Protein AF-A0A0Q6YMP0-F1 (afdb_monomer_lite)

Radius of gyration: 16.67 Å; chains: 1; bounding box: 36×42×37 Å

Foldseek 3Di:
DDDDPLRVLLVVLLVVLDDPDPVRDDPVVVVSLVVNCVVQPDVSSVVSVVVSNVVSVVVVVCVVVVNDDPCPCVVPPDDDDDDPPPPCPDDDD

pLDDT: mean 79.49, std 13.58, range [47.81, 97.12]

Secondary structure (DSSP, 8-state):
-PPPHHHHHHHHHHHH-SPPPTTT--HHHHHHHHHHHHHHHHHHHHHHHHHHHHHHHHHHHHHHTT----SHHHHS---PPPPPPP-------

Sequence (93 aa):
MESGPVLRHALAQAHQGTLPSPDQASAPHLEQYAALLERLGLLAMVELTAFIAYVNLATRANVANGVTSQGFSDACEIPLADRPATSRVGSTA

Structure (mmCIF, N/CA/C/O backbone):
data_AF-A0A0Q6YMP0-F1
#
_entry.id   AF-A0A0Q6YMP0-F1
#
loop_
_atom_site.group_PDB
_atom_site.id
_atom_site.type_symbol
_atom_site.label_atom_id
_atom_site.label_alt_id
_atom_site.label_comp_id
_atom_site.label_asym_id
_atom_site.label_entity_id
_atom_site.label_seq_id
_atom_site.pdbx_PDB_ins_code
_atom_site.Cartn_x
_atom_site.Cartn_y
_atom_site.Cartn_z
_atom_site.occupancy
_atom_site.B_iso_or_equiv
_atom_site.auth_seq_id
_atom_site.auth_comp_id
_atom_site.auth_asym_id
_atom_site.auth_atom_id
_atom_site.pdbx_PDB_model_num
ATOM 1 N N . MET A 1 1 ? -13.897 -12.440 -1.912 1.00 47.81 1 MET A N 1
ATOM 2 C CA . MET A 1 1 ? -13.503 -12.165 -0.514 1.00 47.81 1 MET A CA 1
ATOM 3 C C . MET A 1 1 ? -13.448 -10.657 -0.359 1.00 47.81 1 MET A C 1
ATOM 5 O O . MET A 1 1 ? -12.579 -10.033 -0.950 1.00 47.81 1 MET A O 1
ATOM 9 N N . GLU A 1 2 ? -14.443 -10.054 0.290 1.00 60.16 2 GLU A N 1
ATOM 10 C CA . GLU A 1 2 ? -14.496 -8.597 0.445 1.00 60.16 2 GLU A CA 1
ATOM 11 C C . GLU A 1 2 ? -13.397 -8.153 1.421 1.00 60.16 2 GLU A C 1
ATOM 13 O O . GLU A 1 2 ? -13.360 -8.612 2.563 1.00 60.16 2 GLU A O 1
ATOM 18 N N . SER A 1 3 ? -12.476 -7.293 0.982 1.00 66.56 3 SER A N 1
ATOM 19 C CA . SER A 1 3 ? -11.471 -6.707 1.872 1.00 66.56 3 SER A CA 1
ATOM 20 C C . SER A 1 3 ? -12.166 -5.937 2.993 1.00 66.56 3 SER A C 1
ATOM 22 O O . SER A 1 3 ? -12.867 -4.958 2.729 1.00 66.56 3 SER A O 1
ATOM 24 N N . GLY A 1 4 ? -11.965 -6.372 4.239 1.00 81.44 4 GLY A N 1
ATOM 25 C CA . GLY A 1 4 ? -12.551 -5.725 5.409 1.00 81.44 4 GLY A CA 1
ATOM 26 C C . GLY A 1 4 ? -12.104 -4.262 5.554 1.00 81.44 4 GLY A C 1
ATOM 27 O O . GLY A 1 4 ? -11.066 -3.860 5.017 1.00 81.44 4 GLY A O 1
ATOM 28 N N . PRO A 1 5 ? -12.840 -3.439 6.319 1.00 82.38 5 PRO A N 1
ATOM 29 C CA . PRO A 1 5 ? -12.609 -1.999 6.344 1.00 82.38 5 PRO A CA 1
ATOM 30 C C . PRO A 1 5 ? -11.231 -1.587 6.888 1.00 82.38 5 PRO A C 1
ATOM 32 O O . PRO A 1 5 ? -10.844 -0.444 6.692 1.00 82.38 5 PRO A O 1
ATOM 35 N N . VAL A 1 6 ? -10.484 -2.443 7.616 1.00 83.94 6 VAL A N 1
ATOM 36 C CA . VAL A 1 6 ? -9.098 -2.102 8.051 1.00 83.94 6 VAL A CA 1
ATOM 37 C C . VAL A 1 6 ? -8.219 -2.043 6.815 1.00 83.94 6 VAL A C 1
ATOM 39 O O . VAL A 1 6 ? -7.525 -1.060 6.578 1.00 83.94 6 VAL A O 1
ATOM 42 N N . LEU A 1 7 ? -8.297 -3.105 6.013 1.00 82.94 7 LEU A N 1
ATOM 43 C CA . LEU A 1 7 ? -7.461 -3.291 4.842 1.00 82.94 7 LEU A CA 1
ATOM 44 C C . LEU A 1 7 ? -7.698 -2.175 3.823 1.00 82.94 7 LEU A C 1
ATOM 46 O O . LEU A 1 7 ? -6.745 -1.655 3.257 1.00 82.94 7 LEU A O 1
ATOM 50 N N . ARG A 1 8 ? -8.952 -1.739 3.648 1.00 85.38 8 ARG A N 1
ATOM 51 C CA . ARG A 1 8 ? -9.276 -0.608 2.765 1.00 85.38 8 ARG A CA 1
ATOM 52 C C . ARG A 1 8 ? -8.616 0.698 3.206 1.00 85.38 8 ARG A C 1
ATOM 54 O O . ARG A 1 8 ? -8.001 1.363 2.378 1.00 85.38 8 ARG A O 1
ATOM 61 N N . HIS A 1 9 ? -8.714 1.059 4.485 1.00 84.50 9 HIS A N 1
ATOM 62 C CA . HIS A 1 9 ? -8.106 2.298 4.974 1.00 84.50 9 HIS A CA 1
ATOM 63 C C . HIS A 1 9 ? -6.576 2.238 4.955 1.00 84.50 9 HIS A C 1
ATOM 65 O O . HIS A 1 9 ? -5.943 3.209 4.556 1.00 84.50 9 HIS A O 1
ATOM 71 N N . ALA A 1 10 ? -5.978 1.097 5.312 1.00 84.50 10 ALA A N 1
ATOM 72 C CA . ALA A 1 10 ? -4.527 0.921 5.267 1.00 84.50 10 ALA A CA 1
ATOM 73 C C . ALA A 1 10 ? -3.982 1.062 3.835 1.00 84.50 10 ALA A C 1
ATOM 75 O O . ALA A 1 10 ? -2.978 1.735 3.618 1.00 84.50 10 ALA A O 1
ATOM 76 N N . LEU A 1 11 ? -4.680 0.496 2.844 1.00 84.12 11 LEU A N 1
ATOM 77 C CA . LEU A 1 11 ? -4.329 0.655 1.431 1.00 84.12 11 LEU A CA 1
ATOM 78 C C . LEU A 1 11 ? -4.485 2.103 0.950 1.00 84.12 11 LEU A C 1
ATOM 80 O O . LEU A 1 11 ? -3.626 2.595 0.221 1.00 84.12 11 LEU A O 1
ATOM 84 N N . ALA A 1 12 ? -5.546 2.800 1.371 1.00 82.69 12 ALA A N 1
ATOM 85 C CA . ALA A 1 12 ? -5.733 4.215 1.052 1.00 82.69 12 ALA A CA 1
ATOM 86 C C . ALA A 1 12 ? -4.600 5.079 1.635 1.00 82.69 12 ALA A C 1
ATOM 88 O O . ALA A 1 12 ? -4.046 5.924 0.934 1.00 82.69 12 ALA A O 1
ATOM 89 N N . GLN A 1 13 ? -4.193 4.809 2.879 1.00 78.62 13 GLN A N 1
ATOM 90 C CA . GLN A 1 13 ? -3.067 5.487 3.519 1.00 78.62 13 GLN A CA 1
ATOM 91 C C . GLN A 1 13 ? -1.750 5.203 2.774 1.00 78.62 13 GLN A C 1
ATOM 93 O O . GLN A 1 13 ? -1.000 6.132 2.472 1.00 78.62 13 GLN A O 1
ATOM 98 N N . ALA A 1 14 ? -1.503 3.944 2.396 1.00 83.25 14 ALA A N 1
ATOM 99 C CA . ALA A 1 14 ? -0.317 3.551 1.639 1.00 83.25 14 ALA A CA 1
ATOM 100 C C . ALA A 1 14 ? -0.234 4.237 0.265 1.00 83.25 14 ALA A C 1
ATOM 102 O O . ALA A 1 14 ? 0.848 4.667 -0.134 1.00 83.25 14 ALA A O 1
ATOM 103 N N . HIS A 1 15 ? -1.366 4.387 -0.436 1.00 76.62 15 HIS A N 1
ATOM 104 C CA . HIS A 1 15 ? -1.425 5.081 -1.725 1.00 76.62 15 HIS A CA 1
ATOM 105 C C . HIS A 1 15 ? -1.091 6.569 -1.606 1.00 76.62 15 HIS A C 1
ATOM 107 O O . HIS A 1 15 ? -0.392 7.109 -2.461 1.00 76.62 15 HIS A O 1
ATOM 113 N N . GLN A 1 16 ? -1.535 7.212 -0.522 1.00 71.94 16 GLN A N 1
ATOM 114 C CA . GLN A 1 16 ? -1.219 8.614 -0.261 1.00 71.94 16 GLN A CA 1
ATOM 115 C C . GLN A 1 16 ? 0.291 8.828 -0.066 1.00 71.94 16 GLN A C 1
ATOM 117 O O . GLN A 1 16 ? 0.786 9.918 -0.335 1.00 71.94 16 GLN A O 1
ATOM 122 N N . GLY A 1 17 ? 1.027 7.779 0.344 1.00 59.91 17 GLY A N 1
ATOM 123 C CA . GLY A 1 17 ? 2.465 7.568 0.113 1.00 59.91 17 GLY A CA 1
ATOM 124 C C . GLY A 1 17 ? 3.437 8.600 0.692 1.00 59.91 17 GLY A C 1
ATOM 125 O O . GLY A 1 17 ? 4.652 8.443 0.574 1.00 59.91 17 GLY A O 1
ATOM 126 N N . THR A 1 18 ? 2.942 9.678 1.284 1.00 62.19 18 THR A N 1
ATOM 127 C CA . THR A 1 18 ? 3.702 10.831 1.752 1.00 62.19 18 THR A CA 1
ATOM 128 C C . THR A 1 18 ? 2.846 11.534 2.795 1.00 62.19 18 THR A C 1
ATOM 130 O O . THR A 1 18 ? 1.663 11.780 2.564 1.00 62.19 18 THR A O 1
ATOM 133 N N . LEU A 1 19 ? 3.431 11.828 3.960 1.00 56.41 19 LEU A N 1
ATOM 134 C CA . LEU A 1 19 ? 2.799 12.744 4.902 1.00 56.41 19 LEU A CA 1
ATOM 135 C C . LEU A 1 19 ? 2.584 14.057 4.144 1.00 56.41 19 LEU A C 1
ATOM 137 O O . LEU A 1 19 ? 3.575 14.610 3.657 1.00 56.41 19 LEU A O 1
ATOM 141 N N . PRO A 1 20 ? 1.337 14.530 3.985 1.00 57.88 20 PRO A N 1
ATOM 142 C CA . PRO A 1 20 ? 1.116 15.819 3.359 1.00 57.88 20 PRO A CA 1
ATOM 143 C C . PRO A 1 20 ? 1.952 16.856 4.111 1.00 57.88 20 PRO A C 1
ATOM 145 O O . PRO A 1 20 ? 2.101 16.770 5.336 1.00 57.88 20 PRO A O 1
ATOM 148 N N . SER A 1 21 ? 2.503 17.840 3.400 1.00 54.81 21 SER A N 1
ATOM 149 C CA . SER A 1 21 ? 2.985 19.028 4.099 1.00 54.81 21 SER A CA 1
ATOM 150 C C . SER A 1 21 ? 1.822 19.586 4.941 1.00 54.81 21 SER A C 1
ATOM 152 O O . SER A 1 21 ? 0.658 19.333 4.617 1.00 54.81 21 SER A O 1
ATOM 154 N N . PRO A 1 22 ? 2.074 20.263 6.071 1.00 58.03 22 PRO A N 1
ATOM 155 C CA . PRO A 1 22 ? 1.004 20.668 6.988 1.00 58.03 22 PRO A CA 1
ATOM 156 C C . PRO A 1 22 ? -0.106 21.507 6.321 1.00 58.03 22 PRO A C 1
ATOM 158 O O . PRO A 1 22 ? -1.244 21.482 6.775 1.00 58.03 22 PRO A O 1
ATOM 161 N N . ASP A 1 23 ? 0.196 22.185 5.212 1.00 66.88 23 ASP A N 1
ATOM 162 C CA . ASP A 1 23 ? -0.740 22.909 4.341 1.00 66.88 23 ASP A CA 1
ATOM 163 C C . ASP A 1 23 ? -1.583 22.013 3.406 1.00 66.88 23 ASP A C 1
ATOM 165 O O . ASP A 1 23 ? -2.614 22.453 2.905 1.00 66.88 23 ASP A O 1
ATOM 169 N N . GLN A 1 24 ? -1.191 20.756 3.192 1.00 60.62 24 GLN A N 1
ATOM 170 C CA . GLN A 1 24 ? -1.862 19.777 2.325 1.00 60.62 24 GLN A CA 1
ATOM 171 C C . GLN A 1 24 ? -2.694 18.737 3.104 1.00 60.62 24 GLN A C 1
ATOM 173 O O . GLN A 1 24 ? -3.339 17.874 2.501 1.00 60.62 24 GLN A O 1
ATOM 178 N N . ALA A 1 25 ? -2.691 18.781 4.443 1.00 67.94 25 ALA A N 1
ATOM 179 C CA . ALA A 1 25 ? -3.515 17.898 5.264 1.00 67.94 25 ALA A CA 1
ATOM 180 C C . ALA A 1 25 ? -5.000 18.265 5.106 1.00 67.94 25 ALA A C 1
ATOM 182 O O . ALA A 1 25 ? -5.479 19.266 5.631 1.00 67.94 25 ALA A O 1
ATOM 183 N N . SER A 1 26 ? -5.742 17.443 4.367 1.00 66.81 26 SER A N 1
ATOM 184 C CA . SER A 1 26 ? -7.175 17.629 4.139 1.00 66.81 26 SER A CA 1
ATOM 185 C C . SER A 1 26 ? -8.014 16.855 5.167 1.00 66.81 26 SER A C 1
ATOM 187 O O . SER A 1 26 ? -7.605 15.799 5.652 1.00 66.81 26 SER A O 1
ATOM 189 N N . ALA A 1 27 ? -9.214 17.357 5.484 1.00 73.25 27 ALA A N 1
ATOM 190 C CA . ALA A 1 27 ? -10.180 16.698 6.376 1.00 73.25 27 ALA A CA 1
ATOM 191 C C . ALA A 1 27 ? -10.375 15.181 6.120 1.00 73.25 27 ALA A C 1
ATOM 193 O O . ALA A 1 27 ? -10.290 14.418 7.084 1.00 73.25 27 ALA A O 1
ATOM 194 N N . PRO A 1 28 ? -10.536 14.695 4.868 1.00 72.19 28 PRO A N 1
ATOM 195 C CA . PRO A 1 28 ? -10.674 13.258 4.610 1.00 72.19 28 PRO A CA 1
ATOM 196 C C . PRO A 1 28 ? -9.439 12.426 4.996 1.00 72.19 28 PRO A C 1
ATOM 198 O O . PRO A 1 28 ? -9.585 11.268 5.384 1.00 72.19 28 PRO A O 1
ATOM 201 N N . HIS A 1 29 ? -8.226 12.990 4.938 1.00 75.06 29 HIS A N 1
ATOM 202 C CA . HIS A 1 29 ? -7.011 12.287 5.368 1.00 75.06 29 HIS A CA 1
ATOM 203 C C . HIS A 1 29 ? -6.979 12.099 6.892 1.00 75.06 29 HIS A C 1
ATOM 205 O O . HIS A 1 29 ? -6.600 11.037 7.387 1.00 75.06 29 HIS A O 1
ATOM 211 N N . LEU A 1 30 ? -7.409 13.116 7.644 1.00 80.12 30 LEU A N 1
ATOM 212 C CA . LEU A 1 30 ? -7.469 13.054 9.105 1.00 80.12 30 LEU A CA 1
ATOM 213 C C . LEU A 1 30 ? -8.517 12.043 9.589 1.00 80.12 30 LEU A C 1
ATOM 215 O O . LEU A 1 30 ? -8.253 11.304 10.534 1.00 80.12 30 LEU A O 1
ATOM 219 N N . GLU A 1 31 ? -9.665 11.958 8.914 1.00 85.94 31 GLU A N 1
ATOM 220 C CA . GLU A 1 31 ? -10.714 10.982 9.233 1.00 85.94 31 GLU A CA 1
ATOM 221 C C . GLU A 1 31 ? -10.255 9.535 8.981 1.00 85.94 31 GLU A C 1
ATOM 223 O O . GLU A 1 31 ? -10.448 8.661 9.827 1.00 85.94 31 GLU A O 1
ATOM 228 N N . GLN A 1 32 ? -9.550 9.280 7.872 1.00 84.50 32 GLN A N 1
ATOM 229 C CA . GLN A 1 32 ? -8.949 7.967 7.596 1.00 84.50 32 GLN A CA 1
ATOM 230 C C . GLN A 1 32 ? -7.876 7.583 8.620 1.00 84.50 32 GLN A C 1
ATOM 232 O O . GLN A 1 32 ? -7.847 6.439 9.085 1.00 84.50 32 GLN A O 1
ATOM 237 N N . TYR A 1 33 ? -7.002 8.528 8.982 1.00 86.06 33 TYR A N 1
ATOM 238 C CA . TYR A 1 33 ? -5.981 8.317 10.006 1.00 86.06 33 TYR A CA 1
ATOM 239 C C . TYR A 1 33 ? -6.615 7.980 11.361 1.00 86.06 33 TYR A C 1
ATOM 241 O O . TYR A 1 33 ? -6.212 7.008 12.000 1.00 86.06 33 TYR A O 1
ATOM 249 N N . ALA A 1 34 ? -7.641 8.732 11.773 1.00 90.25 34 ALA A N 1
ATOM 250 C CA . ALA A 1 34 ? -8.362 8.494 13.019 1.00 90.25 34 ALA A 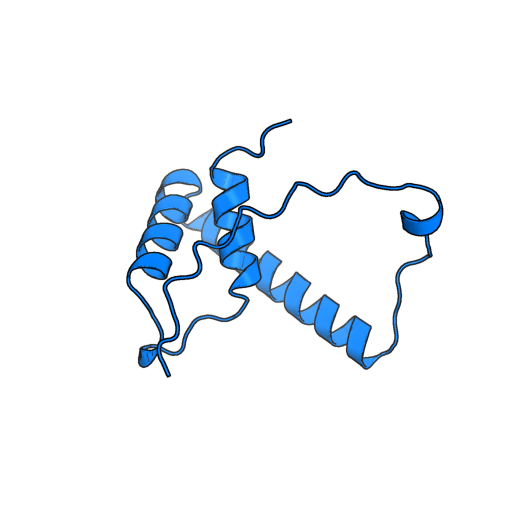CA 1
ATOM 251 C C . ALA A 1 34 ? -9.020 7.105 13.045 1.00 90.25 34 ALA A C 1
ATOM 253 O O . ALA A 1 34 ? -8.844 6.364 14.010 1.00 90.25 34 ALA A O 1
ATOM 254 N N . ALA A 1 35 ? -9.689 6.706 11.959 1.00 91.12 35 ALA A N 1
ATOM 255 C CA . ALA A 1 35 ? -10.344 5.402 11.861 1.00 91.12 35 ALA A CA 1
ATOM 256 C C . ALA A 1 35 ? -9.360 4.217 11.913 1.00 91.12 35 ALA A C 1
ATOM 258 O O . ALA A 1 35 ? -9.701 3.137 12.402 1.00 91.12 35 ALA A O 1
ATOM 259 N N . LEU A 1 36 ? -8.141 4.379 11.388 1.00 92.75 36 LEU A N 1
ATOM 260 C CA . LEU A 1 36 ? -7.081 3.374 11.521 1.00 92.75 36 LEU A CA 1
ATOM 261 C C . LEU A 1 36 ? -6.516 3.343 12.938 1.00 92.75 36 LEU A C 1
ATOM 263 O O . LEU A 1 36 ? -6.376 2.262 13.510 1.00 92.75 36 LEU A O 1
ATOM 267 N N . LEU A 1 37 ? -6.242 4.515 13.512 1.00 93.56 37 LEU A N 1
ATOM 268 C CA . LEU A 1 37 ? -5.707 4.639 14.861 1.00 93.56 37 LEU A CA 1
ATOM 269 C C . LEU A 1 37 ? -6.644 4.025 15.906 1.00 93.56 37 LEU A C 1
ATOM 271 O O . LEU A 1 37 ? -6.174 3.314 16.788 1.00 93.56 37 LEU A O 1
ATOM 275 N N . GLU A 1 38 ? -7.953 4.236 15.780 1.00 95.88 38 GLU A N 1
ATOM 276 C CA . GLU A 1 38 ? -8.955 3.656 16.681 1.00 95.88 38 GLU A CA 1
ATOM 277 C C . GLU A 1 38 ? -8.939 2.118 16.658 1.00 95.88 38 GLU A C 1
ATOM 279 O O . GLU A 1 38 ? -9.103 1.470 17.688 1.00 95.88 38 GLU A O 1
ATOM 284 N N . ARG A 1 39 ? -8.705 1.515 15.488 1.00 95.31 39 ARG A N 1
ATOM 285 C CA . ARG A 1 39 ? -8.823 0.060 15.291 1.00 95.31 39 ARG A CA 1
ATOM 286 C C . ARG A 1 39 ? -7.526 -0.699 15.514 1.00 95.31 39 ARG A C 1
ATOM 288 O O . ARG A 1 39 ? -7.568 -1.872 15.870 1.00 95.31 39 ARG A O 1
ATOM 295 N N . LEU A 1 40 ? -6.396 -0.056 15.242 1.00 94.12 40 LEU A N 1
ATOM 296 C CA . LEU A 1 40 ? -5.066 -0.654 15.338 1.00 94.12 40 LEU A CA 1
ATOM 297 C C . LEU A 1 40 ? -4.366 -0.278 16.648 1.00 94.12 40 LEU A C 1
ATOM 299 O O . LEU A 1 40 ? -3.562 -1.049 17.167 1.00 94.12 40 LEU A O 1
ATOM 303 N N . GLY A 1 41 ? -4.679 0.892 17.203 1.00 95.69 41 GLY A N 1
ATOM 304 C CA . GLY A 1 41 ? -3.943 1.471 18.316 1.00 95.69 41 GLY A CA 1
ATOM 305 C C . GLY A 1 41 ? -2.602 2.079 17.893 1.00 95.69 41 GLY A C 1
ATOM 306 O O . GLY A 1 41 ? -2.118 1.920 16.772 1.00 95.69 41 GLY A O 1
ATOM 307 N N . LEU A 1 42 ? -1.990 2.806 18.827 1.00 95.94 42 LEU A N 1
ATOM 308 C CA . LEU A 1 42 ? -0.802 3.635 18.586 1.00 95.94 42 LEU A CA 1
ATOM 309 C C . LEU A 1 42 ? 0.423 2.831 18.116 1.00 95.94 42 LEU A C 1
ATOM 311 O O . LEU A 1 42 ? 1.102 3.236 17.179 1.00 95.94 42 LEU A O 1
ATOM 315 N N . LEU A 1 43 ? 0.689 1.683 18.744 1.00 97.12 43 LEU A N 1
ATOM 316 C CA . LEU A 1 43 ? 1.863 0.850 18.450 1.00 97.12 43 LEU A CA 1
ATOM 317 C C . LEU A 1 43 ? 1.795 0.250 17.039 1.00 97.12 43 LEU A C 1
ATOM 319 O O . LEU A 1 43 ? 2.721 0.418 16.249 1.00 97.12 43 LEU A O 1
ATOM 323 N N . ALA A 1 44 ? 0.655 -0.344 16.683 1.00 94.56 44 ALA A N 1
ATOM 324 C CA . ALA A 1 44 ? 0.441 -0.880 15.344 1.00 94.56 44 ALA A CA 1
ATOM 325 C C . ALA A 1 44 ? 0.398 0.224 14.271 1.00 94.56 44 ALA A C 1
ATOM 327 O O . ALA A 1 44 ? 0.791 -0.020 13.134 1.00 94.56 44 ALA A O 1
ATOM 328 N N . MET A 1 45 ? -0.014 1.453 14.610 1.00 93.62 45 MET A N 1
ATOM 329 C CA . MET A 1 45 ? 0.089 2.595 13.690 1.00 93.62 45 MET A CA 1
ATOM 330 C C . MET A 1 45 ? 1.541 2.973 13.375 1.00 93.62 45 MET A C 1
ATOM 332 O O . MET A 1 45 ? 1.846 3.304 12.227 1.00 93.62 45 MET A O 1
ATOM 336 N N . VAL A 1 46 ? 2.447 2.900 14.356 1.00 94.31 46 VAL A N 1
ATOM 337 C CA . VAL A 1 46 ? 3.887 3.119 14.130 1.00 94.31 46 VAL A CA 1
ATOM 338 C C . VAL A 1 46 ? 4.449 2.037 13.211 1.00 94.31 46 VAL A C 1
ATOM 340 O O . VAL A 1 46 ? 5.114 2.360 12.227 1.00 94.31 46 VAL A O 1
ATOM 343 N N . GLU A 1 47 ? 4.138 0.771 13.488 1.00 95.38 47 GLU A N 1
ATOM 344 C CA . GLU A 1 47 ? 4.574 -0.358 12.659 1.00 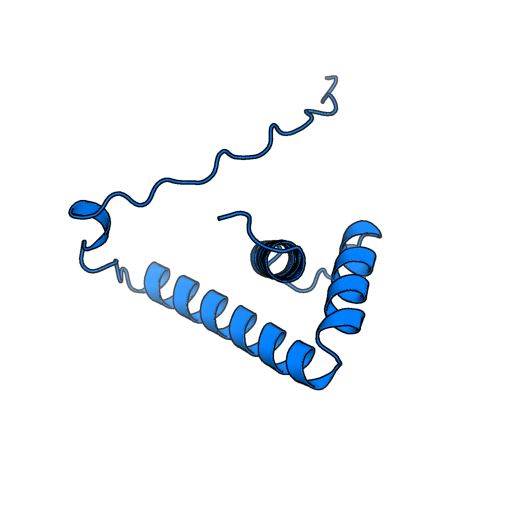95.38 47 GLU A CA 1
ATOM 345 C C . GLU A 1 47 ? 4.048 -0.253 11.224 1.00 95.38 47 GLU A C 1
ATOM 347 O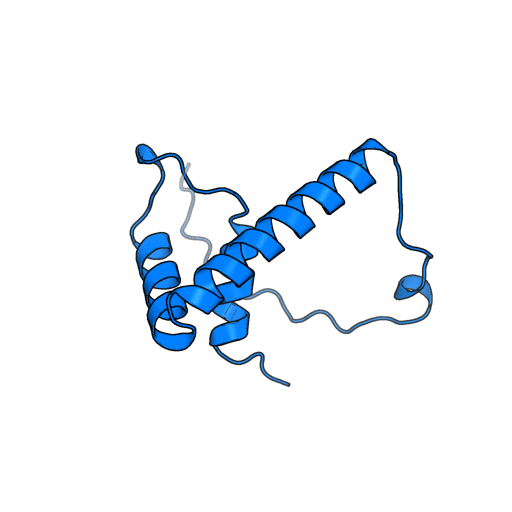 O . GLU A 1 47 ? 4.822 -0.371 10.273 1.00 95.38 47 GLU A O 1
ATOM 352 N N . LEU A 1 48 ? 2.756 0.047 11.056 1.00 92.25 48 LEU A N 1
ATOM 353 C CA . LEU A 1 48 ? 2.131 0.237 9.748 1.00 92.25 48 LEU A CA 1
ATOM 354 C C . LEU A 1 48 ? 2.814 1.363 8.963 1.00 92.25 48 LEU A C 1
ATOM 356 O O . LEU A 1 48 ? 3.141 1.191 7.790 1.00 92.25 48 LEU A O 1
ATOM 360 N N . THR A 1 49 ? 3.076 2.495 9.617 1.00 90.06 49 THR A N 1
ATOM 361 C CA . THR A 1 49 ? 3.731 3.648 8.984 1.00 90.06 49 THR A CA 1
ATOM 362 C C . THR A 1 49 ? 5.162 3.310 8.561 1.00 90.06 49 THR A C 1
ATOM 364 O O . THR A 1 49 ? 5.564 3.621 7.438 1.00 90.06 49 THR A O 1
ATOM 367 N N . ALA A 1 50 ? 5.927 2.633 9.424 1.00 94.44 50 ALA A N 1
ATOM 368 C CA . ALA A 1 50 ? 7.289 2.199 9.118 1.00 94.44 50 ALA A CA 1
ATOM 369 C C . ALA A 1 50 ? 7.319 1.203 7.949 1.00 94.44 50 ALA A C 1
ATOM 371 O O . ALA A 1 50 ? 8.151 1.324 7.047 1.00 94.44 50 ALA A O 1
ATOM 372 N N . PHE A 1 51 ? 6.378 0.258 7.923 1.00 94.25 51 PHE A N 1
ATOM 373 C CA . PHE A 1 51 ? 6.251 -0.714 6.844 1.00 94.25 51 PHE A CA 1
ATOM 374 C C . PHE A 1 51 ? 5.913 -0.045 5.505 1.00 94.25 51 PHE A C 1
ATOM 376 O O . PHE A 1 51 ? 6.565 -0.316 4.498 1.00 94.25 51 PHE A O 1
ATOM 383 N N . ILE A 1 52 ? 4.953 0.884 5.492 1.00 89.44 52 ILE A N 1
ATOM 384 C CA . ILE A 1 52 ? 4.582 1.649 4.291 1.00 89.44 52 ILE A CA 1
ATOM 385 C C . ILE A 1 52 ? 5.771 2.466 3.777 1.00 89.44 52 ILE A C 1
ATOM 387 O O . ILE A 1 52 ? 6.060 2.449 2.579 1.00 89.44 52 ILE A O 1
ATOM 391 N N . ALA A 1 53 ? 6.507 3.132 4.671 1.00 87.94 53 ALA A N 1
ATOM 392 C CA . ALA A 1 53 ? 7.710 3.873 4.305 1.00 87.94 53 ALA A CA 1
ATOM 393 C C . ALA A 1 53 ? 8.772 2.961 3.669 1.00 87.94 53 ALA A C 1
ATOM 395 O O . ALA A 1 53 ? 9.327 3.299 2.620 1.00 87.94 53 ALA A O 1
ATOM 396 N N . TYR A 1 54 ? 9.015 1.787 4.259 1.00 94.19 54 TYR A N 1
ATOM 397 C CA . TYR A 1 54 ? 9.958 0.806 3.730 1.00 94.19 54 TYR A CA 1
ATOM 398 C C . TYR A 1 54 ? 9.557 0.308 2.337 1.00 94.19 54 TYR A C 1
ATOM 400 O O . TYR A 1 54 ? 10.379 0.339 1.423 1.00 94.19 54 TYR A O 1
ATOM 408 N N . VAL A 1 55 ? 8.300 -0.101 2.143 1.00 92.94 55 VAL A N 1
ATOM 409 C CA . VAL A 1 55 ? 7.821 -0.604 0.844 1.00 92.94 55 VAL A CA 1
ATOM 410 C C . VAL A 1 55 ? 7.906 0.484 -0.228 1.00 92.94 55 VAL A C 1
ATOM 412 O O . VAL A 1 55 ? 8.339 0.209 -1.350 1.00 92.94 55 VAL A O 1
ATOM 415 N N . ASN A 1 56 ? 7.584 1.734 0.113 1.00 88.94 56 ASN A N 1
ATOM 416 C CA . ASN A 1 56 ? 7.720 2.867 -0.803 1.00 88.94 56 ASN A CA 1
ATOM 417 C C . ASN A 1 56 ? 9.183 3.123 -1.192 1.00 88.94 56 ASN A C 1
ATOM 419 O O . ASN A 1 56 ? 9.478 3.352 -2.368 1.00 88.94 56 ASN A O 1
ATOM 423 N N . LEU A 1 57 ? 10.107 3.055 -0.230 1.00 92.06 57 LEU A N 1
ATOM 424 C CA . LEU A 1 57 ? 11.540 3.187 -0.487 1.00 92.06 57 LEU A CA 1
ATOM 425 C C . LEU A 1 57 ? 12.062 2.043 -1.363 1.00 92.06 57 LEU A C 1
ATOM 427 O O . LEU A 1 57 ? 12.706 2.301 -2.378 1.00 92.06 57 LEU A O 1
ATOM 431 N N . ALA A 1 58 ? 11.758 0.797 -0.999 1.00 93.50 58 ALA A N 1
ATOM 432 C CA . ALA A 1 58 ? 12.173 -0.389 -1.741 1.00 93.50 58 ALA A CA 1
ATOM 433 C C . ALA A 1 58 ? 11.648 -0.353 -3.182 1.00 93.50 58 ALA A C 1
ATOM 435 O O . ALA A 1 58 ? 12.391 -0.629 -4.118 1.00 93.50 58 ALA A O 1
ATOM 436 N N . THR A 1 59 ? 10.401 0.082 -3.381 1.00 90.81 59 THR A N 1
ATOM 437 C CA . THR A 1 59 ? 9.812 0.251 -4.717 1.00 90.81 59 THR A CA 1
ATOM 438 C C . THR A 1 59 ? 10.582 1.282 -5.541 1.00 90.81 59 THR A C 1
ATOM 440 O O . THR A 1 59 ? 10.964 0.999 -6.675 1.00 90.81 59 THR A O 1
ATOM 443 N N . ARG A 1 60 ? 10.877 2.461 -4.973 1.00 91.50 60 ARG A N 1
ATOM 444 C CA . ARG A 1 60 ? 11.670 3.501 -5.654 1.00 91.50 60 ARG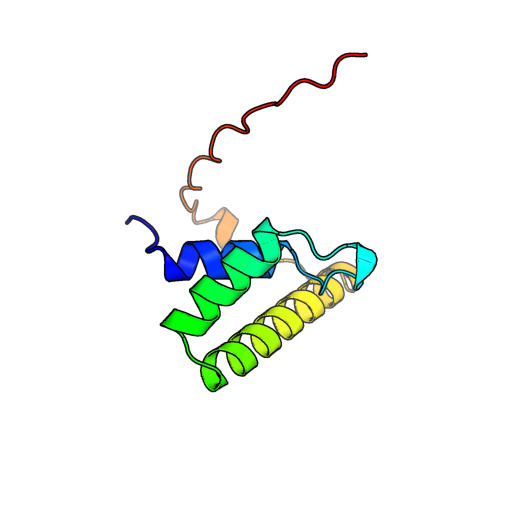 A CA 1
ATOM 445 C C . ARG A 1 60 ? 13.081 3.016 -5.984 1.00 91.50 60 ARG A C 1
ATOM 447 O O . ARG A 1 60 ? 13.565 3.273 -7.082 1.00 91.50 60 ARG A O 1
ATOM 454 N N . ALA A 1 61 ? 13.718 2.295 -5.062 1.00 95.12 61 ALA A N 1
ATOM 455 C CA . ALA A 1 61 ? 15.039 1.715 -5.270 1.00 95.12 61 ALA A CA 1
ATOM 456 C C . ALA A 1 61 ? 15.025 0.662 -6.387 1.00 95.12 61 ALA A C 1
ATOM 458 O O . ALA A 1 61 ? 15.889 0.695 -7.259 1.00 95.12 61 ALA A O 1
ATOM 459 N N . ASN A 1 62 ? 14.027 -0.222 -6.411 1.00 93.50 62 ASN A N 1
ATOM 460 C CA . ASN A 1 62 ? 13.879 -1.225 -7.463 1.00 93.50 62 ASN A CA 1
ATOM 461 C C . ASN A 1 62 ? 13.710 -0.569 -8.836 1.00 93.50 62 ASN A C 1
ATOM 463 O O . ASN A 1 62 ? 14.435 -0.916 -9.764 1.00 93.50 62 ASN A O 1
ATOM 467 N N . VAL A 1 63 ? 12.829 0.433 -8.943 1.00 92.94 63 VAL A N 1
ATOM 468 C CA . VAL A 1 63 ? 12.619 1.191 -10.188 1.00 92.94 63 VAL A CA 1
ATOM 469 C C . VAL A 1 63 ? 13.910 1.872 -10.643 1.00 92.94 63 VAL A C 1
ATOM 471 O O . VAL A 1 63 ? 14.286 1.746 -11.805 1.00 92.94 63 VAL A O 1
ATOM 474 N N . ALA A 1 64 ? 14.620 2.547 -9.736 1.00 96.38 64 ALA A N 1
ATOM 475 C CA . ALA A 1 64 ? 15.863 3.243 -10.063 1.00 96.38 64 ALA A CA 1
ATOM 476 C C . ALA A 1 64 ? 16.980 2.294 -10.536 1.00 96.38 64 ALA A C 1
ATOM 478 O O . ALA A 1 64 ? 17.783 2.672 -11.383 1.00 96.38 64 ALA A O 1
ATOM 479 N N . ASN A 1 65 ? 17.020 1.067 -10.011 1.00 96.44 65 ASN A N 1
ATOM 480 C CA . ASN A 1 65 ? 18.017 0.054 -10.369 1.00 96.44 65 ASN A CA 1
ATOM 481 C C . ASN A 1 65 ? 17.556 -0.893 -11.495 1.00 96.44 65 ASN A C 1
ATOM 483 O O . ASN A 1 65 ? 18.266 -1.843 -11.813 1.00 96.44 65 ASN A O 1
ATOM 487 N N . GLY A 1 66 ? 16.374 -0.677 -12.085 1.00 94.00 66 GLY A N 1
ATOM 488 C CA . GLY A 1 66 ? 15.835 -1.548 -13.136 1.00 94.00 66 GLY A CA 1
ATOM 489 C C . GLY A 1 66 ? 15.469 -2.962 -12.665 1.00 94.00 66 GLY A C 1
ATOM 490 O O . GLY A 1 66 ? 15.368 -3.875 -13.483 1.00 94.00 66 GLY A O 1
ATOM 491 N N . VAL A 1 67 ? 15.270 -3.166 -11.360 1.00 92.94 67 VAL A N 1
ATOM 492 C CA . VAL A 1 67 ? 14.837 -4.451 -10.796 1.00 92.94 67 VAL A CA 1
ATOM 493 C C . VAL A 1 67 ? 13.361 -4.666 -11.128 1.00 92.94 67 VAL A C 1
ATOM 495 O O . VAL A 1 67 ? 12.507 -3.861 -10.756 1.00 92.94 67 VAL A O 1
ATOM 498 N N . THR A 1 68 ? 13.058 -5.771 -11.808 1.00 87.12 68 THR A N 1
ATOM 499 C CA . THR A 1 68 ? 11.698 -6.171 -12.197 1.00 87.12 68 THR A CA 1
ATOM 500 C C . THR A 1 68 ? 11.284 -7.462 -11.489 1.00 87.12 68 THR A C 1
ATOM 502 O O . THR A 1 68 ? 12.116 -8.191 -10.946 1.00 87.12 68 THR A O 1
ATOM 505 N N . SER A 1 69 ? 9.980 -7.740 -11.437 1.00 80.62 69 SER A N 1
ATOM 506 C CA . SER A 1 69 ? 9.470 -9.001 -10.889 1.00 80.62 69 SER A CA 1
ATOM 507 C C . SER A 1 69 ? 9.938 -10.197 -11.721 1.00 80.62 69 SER A C 1
ATOM 509 O O . SER A 1 69 ? 10.051 -10.087 -12.936 1.00 80.62 69 SER A O 1
ATOM 511 N N . GLN A 1 70 ? 10.098 -11.370 -11.100 1.00 82.12 70 GLN A N 1
ATOM 512 C CA . GLN A 1 70 ? 10.550 -12.606 -11.766 1.00 82.12 70 GLN A CA 1
ATOM 513 C C . GLN A 1 70 ? 9.499 -13.260 -12.696 1.00 82.12 70 GLN A C 1
ATOM 515 O O . GLN A 1 70 ? 9.496 -14.473 -12.867 1.00 82.12 70 GLN A O 1
ATOM 520 N N . GLY A 1 71 ? 8.560 -12.487 -13.248 1.00 78.19 71 GLY A N 1
ATOM 521 C CA . GLY A 1 71 ? 7.544 -12.973 -14.191 1.00 78.19 71 GLY A CA 1
ATOM 522 C C . GLY A 1 71 ? 6.479 -13.916 -13.612 1.00 78.19 71 GLY A C 1
ATOM 523 O O . GLY A 1 71 ? 5.692 -14.477 -14.362 1.00 78.19 71 GLY A O 1
ATOM 524 N N . PHE A 1 72 ? 6.390 -14.108 -12.287 1.00 75.88 72 PHE A N 1
ATOM 525 C CA . PHE A 1 72 ? 5.379 -15.008 -11.695 1.00 75.88 72 PHE A CA 1
ATOM 526 C C . PHE A 1 72 ? 3.930 -14.608 -12.028 1.00 75.88 72 PHE A C 1
ATOM 528 O O . PHE A 1 72 ? 3.078 -15.479 -12.193 1.00 75.88 72 PHE A O 1
ATOM 535 N N . SER A 1 73 ? 3.658 -13.309 -12.170 1.00 74.62 73 SER A N 1
ATOM 536 C CA . SER A 1 73 ? 2.348 -12.799 -12.593 1.00 74.62 73 SER A CA 1
ATOM 537 C C . SER A 1 73 ? 2.030 -13.082 -14.067 1.00 74.62 73 SER A C 1
ATOM 539 O O . SER A 1 73 ? 0.864 -13.041 -14.438 1.00 74.62 73 SER A O 1
ATOM 541 N N . ASP A 1 74 ? 3.029 -13.409 -14.896 1.00 77.12 74 ASP A N 1
ATOM 542 C CA . ASP A 1 74 ? 2.823 -13.763 -16.309 1.00 77.12 74 ASP A CA 1
ATOM 543 C C . ASP A 1 74 ? 2.256 -15.186 -16.453 1.00 77.12 74 ASP A C 1
ATOM 545 O O . ASP A 1 74 ? 1.625 -15.517 -17.454 1.00 77.12 74 ASP A O 1
ATOM 549 N N . ALA A 1 75 ? 2.472 -16.034 -15.442 1.00 77.12 75 ALA A N 1
ATOM 550 C CA . ALA A 1 75 ? 1.962 -17.403 -15.387 1.00 77.12 75 ALA A CA 1
ATOM 551 C C . ALA A 1 75 ? 0.665 -17.539 -14.567 1.00 77.12 75 ALA A C 1
ATOM 553 O O . ALA A 1 75 ? -0.072 -18.507 -14.747 1.00 77.12 75 ALA A O 1
ATOM 554 N N . CYS A 1 76 ? 0.385 -16.586 -13.673 1.00 70.75 76 CYS A N 1
ATOM 555 C CA . CYS A 1 76 ? -0.794 -16.573 -12.809 1.00 70.75 76 CYS A CA 1
ATOM 556 C C . CYS A 1 76 ? -1.494 -15.210 -12.878 1.00 70.75 76 CYS A C 1
ATOM 558 O O . CYS A 1 76 ? -1.091 -14.269 -12.190 1.00 70.75 76 CYS A O 1
ATOM 560 N N . GLU A 1 77 ? -2.587 -15.117 -13.642 1.00 70.69 77 GLU A N 1
ATOM 561 C CA . GLU A 1 77 ? -3.482 -13.960 -13.562 1.00 70.69 77 GLU A CA 1
ATOM 562 C C . GLU A 1 77 ? -4.139 -13.898 -12.176 1.00 70.69 77 GLU A C 1
ATOM 564 O O . GLU A 1 77 ? -4.833 -14.824 -11.747 1.00 70.69 77 GLU A O 1
ATOM 569 N N . ILE A 1 78 ? -3.939 -12.783 -11.470 1.00 70.19 78 ILE A N 1
ATOM 570 C CA . ILE A 1 78 ? -4.704 -12.458 -10.265 1.00 70.19 78 ILE A CA 1
ATOM 571 C C . ILE A 1 78 ? -5.889 -11.591 -10.699 1.00 70.19 78 ILE A C 1
ATOM 573 O O . ILE A 1 78 ? -5.656 -10.504 -11.235 1.00 70.19 78 ILE A O 1
ATOM 577 N N . PRO A 1 79 ? -7.147 -12.011 -10.453 1.00 74.31 79 PRO A N 1
ATOM 578 C CA . PRO A 1 79 ? -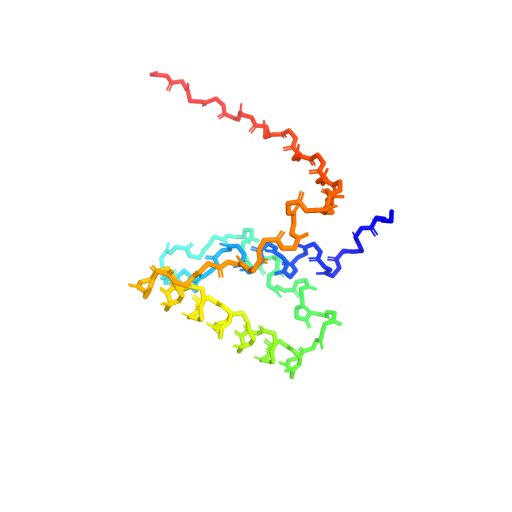8.312 -11.196 -10.769 1.00 74.31 79 PRO A CA 1
ATOM 579 C C . PRO A 1 79 ? -8.223 -9.855 -10.036 1.00 74.31 79 PRO A C 1
ATOM 581 O O . PRO A 1 79 ? -8.292 -9.800 -8.804 1.00 74.31 79 PRO A O 1
ATOM 584 N N . LEU A 1 80 ? -8.035 -8.772 -10.788 1.00 73.69 80 LEU A N 1
ATOM 585 C CA . LEU A 1 80 ? -8.025 -7.429 -10.223 1.00 73.69 80 LEU A CA 1
ATOM 586 C C . LEU A 1 80 ? -9.443 -7.074 -9.773 1.00 73.69 80 LEU A C 1
ATOM 588 O O . LEU A 1 80 ? -10.413 -7.328 -10.483 1.00 73.69 80 LEU A O 1
ATOM 592 N N . ALA A 1 81 ? -9.565 -6.477 -8.589 1.00 77.38 81 ALA A N 1
ATOM 593 C CA . ALA A 1 81 ? -10.835 -5.903 -8.167 1.00 77.38 81 ALA A CA 1
ATOM 594 C C . ALA A 1 81 ? -11.199 -4.730 -9.088 1.00 77.38 81 ALA A C 1
ATOM 596 O O . ALA A 1 81 ? -10.336 -3.907 -9.412 1.00 77.38 81 ALA A O 1
ATOM 597 N N . ASP A 1 82 ? -12.475 -4.631 -9.466 1.00 81.44 82 ASP A N 1
ATOM 598 C CA . ASP A 1 82 ? -12.968 -3.498 -10.243 1.00 81.44 82 ASP A CA 1
ATOM 599 C C . ASP A 1 82 ? -12.679 -2.187 -9.511 1.00 81.44 82 ASP A C 1
ATOM 601 O O . ASP A 1 82 ? -12.963 -2.021 -8.318 1.00 81.44 82 ASP A O 1
ATOM 605 N N . ARG A 1 83 ? -12.095 -1.229 -10.237 1.00 70.44 83 ARG A N 1
ATOM 606 C CA . ARG A 1 83 ? -11.882 0.115 -9.706 1.00 70.44 83 ARG A CA 1
ATOM 607 C C . ARG A 1 83 ? -13.258 0.731 -9.424 1.00 70.44 83 ARG A C 1
ATOM 609 O O . ARG A 1 83 ? -14.076 0.774 -10.344 1.00 70.44 83 ARG A O 1
ATOM 616 N N . PRO A 1 84 ? -13.523 1.250 -8.209 1.00 69.56 84 PRO A N 1
ATOM 617 C CA . PRO A 1 84 ? -14.770 1.955 -7.949 1.00 69.56 84 PRO A CA 1
ATOM 618 C C . PRO A 1 84 ? -14.903 3.111 -8.943 1.00 69.56 84 PRO A C 1
ATOM 620 O O . PRO A 1 84 ? -13.939 3.849 -9.170 1.00 69.56 84 PRO A O 1
ATOM 623 N N . ALA A 1 85 ? -16.078 3.236 -9.567 1.00 68.81 85 ALA A N 1
ATOM 624 C CA . ALA A 1 85 ? -16.344 4.287 -10.537 1.00 68.81 85 ALA A CA 1
ATOM 625 C C . ALA A 1 85 ? -16.037 5.640 -9.891 1.00 68.81 85 ALA A C 1
ATOM 627 O O . ALA A 1 85 ? -16.650 6.024 -8.893 1.00 68.81 85 ALA A O 1
ATOM 628 N N . THR A 1 86 ? -15.048 6.347 -10.434 1.00 58.94 86 THR A N 1
ATOM 629 C CA . THR A 1 86 ? -14.738 7.693 -9.977 1.00 58.94 86 THR A CA 1
ATOM 630 C C . THR A 1 86 ? -15.967 8.550 -10.260 1.00 58.94 86 THR A C 1
ATOM 632 O O . THR A 1 86 ? -16.373 8.716 -11.412 1.00 58.94 86 THR A O 1
ATOM 635 N N . SER A 1 87 ? -16.604 9.073 -9.208 1.00 55.88 87 SER A N 1
ATOM 636 C CA . SER A 1 87 ? -17.581 10.144 -9.379 1.00 55.88 87 SER A CA 1
ATOM 637 C C . SER A 1 87 ? -16.805 11.338 -9.918 1.00 55.88 87 SER A C 1
ATOM 639 O O . SER A 1 87 ? -16.096 12.027 -9.185 1.00 55.88 87 SER A O 1
ATOM 641 N N . ARG A 1 88 ? -16.837 11.508 -11.240 1.00 56.28 88 ARG A N 1
ATOM 642 C CA . ARG A 1 88 ? -16.271 12.662 -11.928 1.00 56.28 88 ARG A CA 1
ATOM 643 C C . ARG A 1 88 ? -17.125 13.865 -11.541 1.00 56.28 88 ARG A C 1
ATOM 645 O O . ARG A 1 88 ? -18.075 14.200 -12.241 1.00 56.28 88 ARG A O 1
ATOM 652 N N . VAL A 1 89 ? -16.804 14.492 -10.413 1.00 57.38 89 VAL A N 1
ATOM 653 C CA . VAL A 1 89 ? -17.269 15.848 -10.121 1.00 57.38 89 VAL A CA 1
ATOM 654 C C . VAL A 1 89 ? -16.641 16.743 -11.187 1.00 57.38 89 VAL A C 1
ATOM 656 O O . VAL A 1 89 ? -15.425 16.744 -11.375 1.00 57.38 89 VAL A O 1
ATOM 659 N N . GLY A 1 90 ? -17.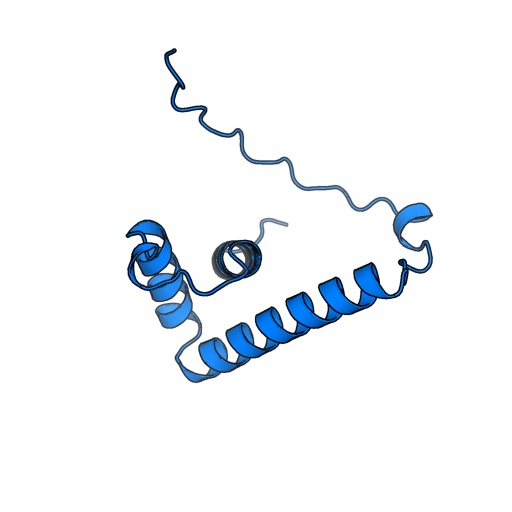508 17.364 -11.984 1.00 53.59 90 GLY A N 1
ATOM 660 C CA . GLY A 1 90 ? -17.181 17.967 -13.268 1.00 53.59 90 GLY A CA 1
ATOM 661 C C . GLY A 1 90 ? -16.082 19.020 -13.189 1.00 53.59 90 GLY A C 1
ATOM 662 O O . GLY A 1 90 ? -16.172 19.977 -12.427 1.00 53.59 90 GLY A O 1
ATOM 663 N N . SER A 1 91 ? -15.080 18.866 -14.051 1.00 60.59 91 SER A N 1
ATOM 664 C CA . SER A 1 91 ? -14.289 19.992 -14.531 1.00 60.59 91 SER A CA 1
ATOM 665 C C . SER A 1 91 ? -15.136 20.689 -15.593 1.00 60.59 91 SER A C 1
ATOM 667 O O . SER A 1 91 ? -15.259 20.208 -16.719 1.00 60.59 91 SER A O 1
ATOM 669 N N . THR A 1 92 ? -15.815 21.761 -15.198 1.00 55.47 92 THR A N 1
ATOM 670 C CA . THR A 1 92 ? -16.340 22.741 -16.147 1.00 55.47 92 THR A CA 1
ATOM 671 C C . THR A 1 92 ? -15.195 23.664 -16.538 1.00 55.47 92 THR A C 1
ATOM 673 O O . THR A 1 92 ? -14.497 24.178 -15.662 1.00 55.47 92 THR A O 1
ATOM 676 N N . ALA A 1 93 ? -14.999 23.767 -17.851 1.00 55.91 93 ALA A N 1
ATOM 677 C CA . ALA A 1 93 ? -14.064 24.657 -18.525 1.00 55.91 93 ALA A CA 1
ATOM 678 C C . ALA A 1 93 ? -14.312 26.138 -18.210 1.00 55.91 93 ALA A C 1
ATOM 680 O O . ALA A 1 93 ? -15.464 26.478 -17.849 1.00 55.91 93 ALA A O 1
#